Protein AF-A0A351ZYT2-F1 (afdb_monomer_lite)

Sequence (131 aa):
FSSISQSFSTTQFLNGYETEDLQQGAWGSAILGRIFSMGEGSEAMWYIAGQAEQSRLITPSLYAYGHISAGTGFIGARARNTSVDVHAIAHWRLDPKLVLTSRLRSQTVWNWNGFHQLVLDPESGMRSLDA

Foldseek 3Di:
DKDKFWDWDWAAQPPDRDTDIDIWIKMKDKDWDWDDDPDPDDDIKIKIKMKMKGWDDPDNFKTKIKIKIKMFIGDDPDTAKIKIKIKMKMWGDPDSVDIDIDIDIDIDMDGPVVPPPPPPPVPPDDPDPDD

Structure (mmCIF, N/CA/C/O backbone):
data_AF-A0A351ZYT2-F1
#
_entry.id   AF-A0A351ZYT2-F1
#
loop_
_atom_site.group_PDB
_atom_site.id
_atom_site.type_symbol
_atom_site.label_atom_id
_atom_site.label_alt_id
_atom_site.label_comp_id
_atom_site.label_asym_id
_atom_site.label_entity_id
_atom_site.label_seq_id
_atom_site.pdbx_PDB_ins_code
_atom_site.Cartn_x
_atom_site.Cartn_y
_atom_site.Cartn_z
_atom_site.occupancy
_atom_site.B_iso_or_equiv
_atom_site.auth_seq_id
_atom_site.auth_comp_id
_atom_site.auth_asym_id
_atom_site.auth_atom_id
_atom_site.pdbx_PDB_model_num
ATOM 1 N N . PHE A 1 1 ? 12.683 9.905 -1.496 1.00 63.56 1 PHE A N 1
ATOM 2 C CA . PHE A 1 1 ? 12.058 10.882 -0.575 1.00 63.56 1 PHE A CA 1
ATOM 3 C C . PHE A 1 1 ? 11.149 10.124 0.367 1.00 63.56 1 PHE A C 1
ATOM 5 O O . PHE A 1 1 ? 10.435 9.270 -0.136 1.00 63.56 1 PHE A O 1
ATOM 12 N N . SER A 1 2 ? 11.169 10.391 1.672 1.00 51.44 2 SER A N 1
ATOM 13 C CA . SER A 1 2 ? 10.291 9.719 2.639 1.00 51.44 2 SER A CA 1
ATOM 14 C C . SER A 1 2 ? 9.672 10.712 3.622 1.00 51.44 2 SER A C 1
ATOM 16 O O . SER A 1 2 ? 10.284 11.724 3.955 1.00 51.44 2 SER A O 1
ATOM 18 N N . SER A 1 3 ? 8.447 10.431 4.060 1.00 60.03 3 SER A N 1
ATOM 19 C CA . SER A 1 3 ? 7.705 11.201 5.061 1.00 60.03 3 SER A CA 1
ATOM 20 C C . SER A 1 3 ? 7.155 10.243 6.109 1.00 60.03 3 SER A C 1
ATOM 22 O O . SER A 1 3 ? 6.724 9.146 5.760 1.00 60.03 3 SER A O 1
ATOM 24 N N . ILE A 1 4 ? 7.205 10.633 7.382 1.00 67.81 4 ILE A N 1
ATOM 25 C CA . ILE A 1 4 ? 6.722 9.832 8.507 1.00 67.81 4 ILE A CA 1
ATOM 26 C C . ILE A 1 4 ? 5.914 10.710 9.463 1.00 67.81 4 ILE A C 1
ATOM 28 O O . ILE A 1 4 ? 6.284 11.848 9.747 1.00 67.81 4 ILE A O 1
ATOM 32 N N . SER A 1 5 ? 4.809 10.169 9.958 1.00 70.06 5 SER A N 1
ATOM 33 C CA . SER A 1 5 ? 3.945 10.749 10.978 1.00 70.06 5 SER A CA 1
ATOM 34 C C . SER A 1 5 ? 3.561 9.638 11.949 1.00 70.06 5 SER A C 1
ATOM 36 O O . SER A 1 5 ? 3.160 8.560 11.520 1.00 70.06 5 SER A O 1
ATOM 38 N N . GLN A 1 6 ? 3.714 9.870 13.249 1.00 65.56 6 GLN A N 1
ATOM 39 C CA . GLN A 1 6 ? 3.395 8.890 14.287 1.00 65.56 6 GLN A CA 1
ATOM 40 C C . GLN A 1 6 ? 2.661 9.566 15.444 1.00 65.56 6 GLN A C 1
ATOM 42 O O . GLN A 1 6 ? 2.967 10.698 15.816 1.00 65.56 6 GLN A O 1
ATOM 47 N N . SER A 1 7 ? 1.696 8.851 16.012 1.00 70.62 7 SER A N 1
ATOM 48 C CA . SER A 1 7 ? 0.941 9.217 17.206 1.00 70.62 7 SER A CA 1
ATOM 49 C C . SER A 1 7 ? 0.571 7.953 17.982 1.00 70.62 7 SER A C 1
ATOM 51 O O . SER A 1 7 ? 0.349 6.896 17.391 1.00 70.62 7 SER A O 1
ATOM 53 N N . PHE A 1 8 ? 0.478 8.055 19.301 1.00 64.69 8 PHE A N 1
ATOM 54 C CA . PHE A 1 8 ? 0.148 6.925 20.166 1.00 64.69 8 PHE A CA 1
ATOM 55 C C . PHE A 1 8 ? -1.194 7.187 20.840 1.00 64.69 8 PHE A C 1
ATOM 57 O O . PHE A 1 8 ? -1.463 8.307 21.274 1.00 64.69 8 PHE A O 1
ATOM 64 N N . SER A 1 9 ? -2.040 6.162 20.908 1.00 61.06 9 SER A N 1
ATOM 65 C CA . SER A 1 9 ? -3.280 6.206 21.680 1.00 61.06 9 SER A CA 1
ATOM 66 C C . SER A 1 9 ? -3.390 4.942 22.507 1.00 61.06 9 SER A C 1
ATOM 68 O O . SER A 1 9 ? -3.28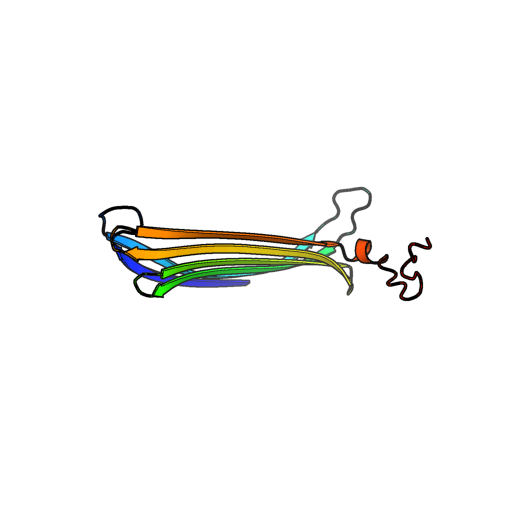1 3.844 21.966 1.00 61.06 9 SER A O 1
ATOM 70 N N . THR A 1 10 ? -3.684 5.097 23.790 1.00 61.88 10 THR A N 1
ATOM 71 C CA . THR A 1 10 ? -4.012 3.980 24.671 1.00 61.88 10 THR A CA 1
ATOM 72 C C . THR A 1 10 ? -5.348 3.368 24.249 1.00 61.88 10 THR A C 1
ATOM 74 O O . THR A 1 10 ? -6.314 4.078 23.957 1.00 61.88 10 THR A O 1
ATOM 77 N N . THR A 1 11 ? -5.416 2.041 24.190 1.00 56.62 11 THR A N 1
ATOM 78 C CA . THR A 1 11 ? -6.662 1.286 24.029 1.00 56.62 11 THR A CA 1
ATOM 79 C C . THR A 1 11 ? -6.676 0.093 24.980 1.00 56.62 11 THR A C 1
ATOM 81 O O . THR A 1 11 ? -5.639 -0.357 25.450 1.00 56.62 11 THR A O 1
ATOM 84 N N . GLN A 1 12 ? -7.858 -0.433 25.281 1.00 56.25 12 GLN A N 1
ATOM 85 C CA . GLN A 1 12 ? -8.025 -1.658 26.068 1.00 56.25 12 GLN A CA 1
ATOM 86 C C . GLN A 1 12 ? -8.781 -2.695 25.242 1.00 56.25 12 GLN A C 1
ATOM 88 O O . GLN A 1 12 ? -9.688 -2.336 24.479 1.00 56.25 12 GLN A O 1
ATOM 93 N N . PHE A 1 13 ? -8.461 -3.974 25.451 1.00 56.84 13 PHE A N 1
ATOM 94 C CA . PHE A 1 13 ? -9.133 -5.116 24.816 1.00 56.84 13 PHE A CA 1
ATOM 95 C C . PHE A 1 13 ? -8.870 -5.295 23.314 1.00 56.84 13 PHE A C 1
ATOM 97 O O . PHE A 1 13 ? -9.778 -5.700 22.587 1.00 56.84 13 PHE A O 1
ATOM 104 N N . LEU A 1 14 ? -7.651 -5.001 22.837 1.00 54.78 14 LEU A N 1
ATOM 105 C CA . LEU A 1 14 ? -7.254 -5.297 21.453 1.00 54.78 14 LEU A CA 1
ATOM 106 C C . LEU A 1 14 ? -6.671 -6.716 21.303 1.00 54.78 14 LEU A C 1
ATOM 108 O O . LEU A 1 14 ? -7.089 -7.434 20.399 1.00 54.78 14 LEU A O 1
ATOM 112 N N . ASN A 1 15 ? -5.766 -7.130 22.202 1.00 49.94 15 ASN A N 1
ATOM 113 C CA . ASN A 1 15 ? -5.156 -8.471 22.211 1.00 49.94 15 ASN A CA 1
ATOM 114 C C . ASN A 1 15 ? -5.241 -9.201 23.577 1.00 49.94 15 ASN A C 1
ATOM 116 O O . ASN A 1 15 ? -4.829 -10.354 23.693 1.00 49.94 15 ASN A O 1
ATOM 120 N N . GLY A 1 16 ? -5.801 -8.559 24.613 1.00 46.12 16 GLY A N 1
ATOM 121 C CA . GLY A 1 16 ? -5.941 -9.100 25.974 1.00 46.12 16 GLY A CA 1
ATOM 122 C C . GLY A 1 16 ? -6.723 -8.166 26.908 1.00 46.12 16 GLY A C 1
ATOM 123 O O . GLY A 1 16 ? -7.266 -7.167 26.457 1.00 46.12 16 GLY A O 1
ATOM 124 N N . TYR A 1 17 ? -6.786 -8.454 28.213 1.00 53.78 17 TYR A N 1
ATOM 125 C CA . TYR A 1 17 ? -7.449 -7.577 29.206 1.00 53.78 17 TYR A CA 1
ATOM 126 C C . TYR A 1 17 ? -6.585 -6.366 29.632 1.00 53.78 17 TYR A C 1
ATOM 128 O O . TYR A 1 17 ? -6.964 -5.613 30.525 1.00 53.78 17 TYR A O 1
ATOM 136 N N . GLU A 1 18 ? -5.423 -6.190 29.002 1.00 49.12 18 GLU A N 1
ATOM 137 C CA . GLU A 1 18 ? -4.425 -5.165 29.309 1.00 49.12 18 GLU A CA 1
ATOM 138 C C . GLU A 1 18 ? -4.724 -3.835 28.586 1.00 49.12 18 GLU A C 1
ATOM 140 O O . GLU A 1 18 ? -5.456 -3.781 27.589 1.00 49.12 18 GLU A O 1
ATOM 145 N N . THR A 1 19 ? -4.139 -2.747 29.098 1.00 54.69 19 THR A N 1
ATOM 146 C CA . THR A 1 19 ? -4.101 -1.454 28.395 1.00 54.69 19 THR A CA 1
ATOM 147 C C . THR A 1 19 ? -2.899 -1.465 27.458 1.00 54.69 19 THR A C 1
ATOM 149 O O . THR A 1 19 ? -1.764 -1.533 27.917 1.00 54.69 19 THR A O 1
ATOM 152 N N . GLU A 1 20 ? -3.145 -1.422 26.153 1.00 56.00 20 GLU A N 1
ATOM 153 C CA . GLU A 1 20 ? -2.125 -1.490 25.108 1.00 56.00 20 GLU A CA 1
ATOM 154 C C . GLU A 1 20 ? -2.043 -0.150 24.368 1.00 56.00 20 GLU A C 1
ATOM 156 O O . GLU A 1 20 ? -3.060 0.462 24.030 1.00 56.00 20 GLU A O 1
ATOM 161 N N . ASP A 1 21 ? -0.824 0.307 24.084 1.00 58.91 21 ASP A N 1
ATOM 162 C CA . ASP A 1 21 ? -0.607 1.473 23.233 1.00 58.91 21 ASP A CA 1
ATOM 163 C C . ASP A 1 21 ? -0.750 1.076 21.764 1.00 58.91 21 ASP A C 1
ATOM 165 O O . ASP A 1 21 ? 0.060 0.334 21.202 1.00 58.91 21 ASP A O 1
ATOM 169 N N . LEU A 1 22 ? -1.784 1.606 21.115 1.00 66.38 22 LEU A N 1
ATOM 170 C CA . LEU A 1 22 ? -1.980 1.463 19.683 1.00 66.38 22 LEU A CA 1
ATOM 171 C C . LEU A 1 22 ? -1.118 2.486 18.946 1.00 66.38 22 LEU A C 1
ATOM 173 O O . LEU A 1 22 ? -1.358 3.698 19.008 1.00 66.38 22 LEU A O 1
ATOM 177 N N . GLN A 1 23 ? -0.139 1.977 18.200 1.00 66.06 23 GLN A N 1
ATOM 178 C CA . GLN A 1 23 ? 0.615 2.771 17.239 1.00 66.06 23 GLN A CA 1
ATOM 179 C C . GLN A 1 23 ? -0.294 3.174 16.072 1.00 66.06 23 GLN A C 1
ATOM 181 O O . GLN A 1 23 ? -0.845 2.329 15.361 1.00 66.06 23 GLN A O 1
ATOM 186 N N . GLN A 1 24 ? -0.451 4.483 15.893 1.00 80.00 24 GLN A N 1
ATOM 187 C CA . GLN A 1 24 ? -1.136 5.098 14.762 1.00 80.00 24 GLN A CA 1
ATOM 188 C C . GLN A 1 24 ? -0.144 5.984 14.023 1.00 80.00 24 GLN A C 1
ATOM 190 O O . GLN A 1 24 ? 0.665 6.683 14.630 1.00 80.00 24 GLN A O 1
ATOM 195 N N . GLY A 1 25 ? -0.197 5.997 12.706 1.00 83.56 25 GLY A N 1
ATOM 196 C CA . GLY A 1 25 ? 0.749 6.783 11.944 1.00 83.56 25 GLY A CA 1
ATOM 197 C C . GLY A 1 25 ? 0.533 6.668 10.458 1.00 83.56 25 GLY A C 1
ATOM 198 O O . GLY A 1 25 ? -0.331 5.939 9.982 1.00 83.56 25 GLY A O 1
ATOM 199 N N . ALA A 1 26 ? 1.332 7.416 9.726 1.00 85.38 26 ALA A N 1
ATOM 200 C CA . ALA A 1 26 ? 1.437 7.288 8.296 1.00 85.38 26 ALA A CA 1
ATOM 201 C C . ALA A 1 26 ? 2.903 7.366 7.904 1.00 85.38 26 ALA A C 1
ATOM 203 O O . ALA A 1 26 ? 3.684 8.121 8.484 1.00 85.38 26 ALA A O 1
ATOM 204 N N . TRP A 1 27 ? 3.277 6.607 6.894 1.00 89.06 27 TRP A N 1
ATOM 205 C CA . TRP A 1 27 ? 4.582 6.724 6.280 1.00 89.06 27 TRP A CA 1
ATOM 206 C C . TRP A 1 27 ? 4.433 6.609 4.778 1.00 89.06 27 TRP A C 1
ATOM 208 O O . TRP A 1 27 ? 3.585 5.878 4.285 1.00 89.06 27 TRP A O 1
ATOM 218 N N . GLY A 1 28 ? 5.258 7.329 4.037 1.00 88.25 28 GLY A N 1
ATOM 219 C CA . GLY A 1 28 ? 5.306 7.191 2.596 1.00 88.25 28 GLY A CA 1
ATOM 220 C C . GLY A 1 28 ? 6.705 7.398 2.066 1.00 88.25 28 GLY A C 1
ATOM 221 O O . GLY A 1 28 ? 7.514 8.116 2.656 1.00 88.25 28 GLY A O 1
ATOM 222 N N . SER A 1 29 ? 6.996 6.771 0.936 1.00 89.00 29 SER A N 1
ATOM 223 C CA . SER A 1 29 ? 8.263 6.920 0.243 1.00 89.00 29 SER A CA 1
ATOM 224 C C . SER A 1 29 ? 8.069 6.895 -1.263 1.00 89.00 29 SER A C 1
ATOM 226 O O . SER A 1 29 ? 7.250 6.140 -1.777 1.00 89.00 29 SER A O 1
ATOM 228 N N . ALA A 1 30 ? 8.852 7.710 -1.962 1.00 88.50 30 ALA A N 1
ATOM 229 C CA . ALA A 1 30 ? 9.004 7.679 -3.407 1.00 88.50 30 ALA A CA 1
ATOM 230 C C . ALA A 1 30 ? 10.455 7.333 -3.756 1.00 88.50 30 ALA A C 1
ATOM 232 O O . ALA A 1 30 ? 11.404 7.914 -3.208 1.00 88.50 30 ALA A O 1
ATOM 233 N N . ILE A 1 31 ? 10.602 6.392 -4.681 1.00 88.69 31 ILE A N 1
ATOM 234 C CA . ILE A 1 31 ? 11.851 5.780 -5.112 1.00 88.69 31 ILE A CA 1
ATOM 235 C C . ILE A 1 31 ? 11.953 5.970 -6.623 1.00 88.69 31 ILE A C 1
ATOM 237 O O . ILE A 1 31 ? 11.044 5.614 -7.366 1.00 88.69 31 ILE A O 1
ATOM 241 N N . LEU A 1 32 ? 13.073 6.520 -7.074 1.00 89.25 32 LEU A N 1
ATOM 242 C CA . LEU A 1 32 ? 13.460 6.534 -8.478 1.00 89.25 32 LEU A CA 1
ATOM 243 C C . LEU A 1 32 ? 14.760 5.752 -8.581 1.00 89.25 32 LEU A C 1
ATOM 245 O O . LEU A 1 32 ? 15.696 6.010 -7.824 1.00 89.25 32 LEU A O 1
ATOM 249 N N . GLY A 1 33 ? 14.822 4.806 -9.506 1.00 87.38 33 GLY A N 1
ATOM 250 C CA . GLY A 1 33 ? 16.014 4.000 -9.684 1.00 87.38 33 GLY A CA 1
ATOM 251 C C . GLY A 1 33 ? 16.163 3.479 -11.099 1.00 87.38 33 GLY A C 1
ATOM 252 O O . GLY A 1 33 ? 15.320 3.692 -11.970 1.00 87.38 33 GLY A O 1
ATOM 253 N N . ARG A 1 34 ? 17.276 2.789 -11.320 1.00 86.06 34 ARG A N 1
ATOM 254 C CA . ARG A 1 34 ? 17.600 2.142 -12.586 1.00 86.06 34 ARG A CA 1
ATOM 255 C C . ARG A 1 34 ? 17.942 0.686 -12.320 1.00 86.06 34 ARG A C 1
ATOM 257 O O . ARG A 1 34 ? 18.754 0.391 -11.450 1.00 86.06 34 ARG A O 1
ATOM 264 N N . ILE A 1 35 ? 17.316 -0.204 -13.073 1.00 82.44 35 ILE A N 1
ATOM 265 C CA . ILE A 1 35 ? 17.624 -1.628 -13.098 1.00 82.44 35 ILE A CA 1
ATOM 266 C C . ILE A 1 35 ? 18.688 -1.828 -14.171 1.00 82.44 35 ILE A C 1
ATOM 268 O O . ILE A 1 35 ? 18.503 -1.441 -15.330 1.00 82.44 35 ILE A O 1
ATOM 272 N N . PHE A 1 36 ? 19.819 -2.397 -13.770 1.00 81.94 36 PHE A N 1
ATOM 273 C CA . PHE A 1 36 ?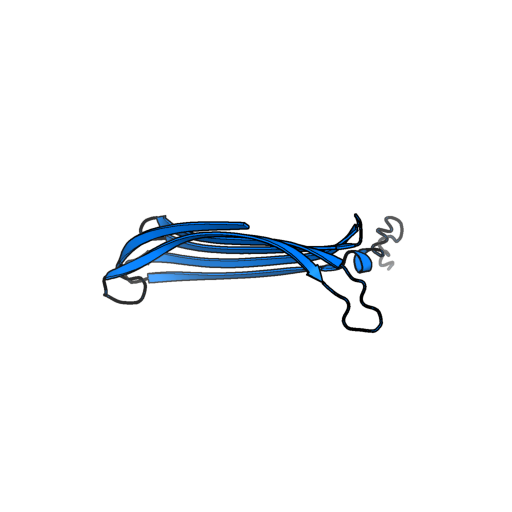 20.875 -2.790 -14.692 1.00 81.94 36 PHE A CA 1
ATOM 274 C C . PHE A 1 36 ? 20.596 -4.196 -15.214 1.00 81.94 36 PHE A C 1
ATOM 276 O O . PHE A 1 36 ? 20.142 -5.067 -14.472 1.00 81.94 36 PHE A O 1
ATOM 283 N N . SER A 1 37 ? 20.872 -4.406 -16.497 1.00 75.88 37 SER A N 1
ATOM 284 C CA . SER A 1 37 ? 20.836 -5.738 -17.089 1.00 75.88 37 SER A CA 1
ATOM 285 C C . SER A 1 37 ? 21.959 -6.591 -16.505 1.00 75.88 37 SER A C 1
ATOM 287 O O . SER A 1 37 ? 23.108 -6.153 -16.482 1.00 75.88 37 SER A O 1
ATOM 289 N N . MET A 1 38 ? 21.627 -7.790 -16.026 1.00 67.88 38 MET A N 1
ATOM 290 C CA . MET A 1 38 ? 22.595 -8.754 -15.486 1.00 67.88 38 MET A CA 1
ATOM 291 C C . MET A 1 38 ? 22.936 -9.890 -16.471 1.00 67.88 38 MET A C 1
ATOM 293 O O . MET A 1 38 ? 23.540 -10.877 -16.064 1.00 67.88 38 MET A O 1
ATOM 297 N N . GLY A 1 39 ? 22.584 -9.778 -17.757 1.00 65.50 39 GLY A N 1
ATOM 298 C CA . GLY A 1 39 ? 22.874 -10.815 -18.756 1.00 65.50 39 GLY A CA 1
ATOM 299 C C . GLY A 1 39 ? 21.902 -10.830 -19.939 1.00 65.50 39 GLY A C 1
ATOM 300 O O . GLY A 1 39 ? 21.046 -9.951 -20.050 1.00 65.50 39 GLY A O 1
ATOM 301 N N . GLU A 1 40 ? 22.067 -11.823 -20.824 1.00 52.81 40 GLU A N 1
ATOM 302 C CA . GLU A 1 40 ? 21.401 -11.945 -22.133 1.00 52.81 40 GLU A CA 1
ATOM 303 C C . GLU A 1 40 ? 19.908 -11.569 -22.109 1.00 52.81 40 GLU A C 1
ATOM 305 O O . GLU A 1 40 ? 19.074 -12.238 -21.504 1.00 52.81 40 GLU A O 1
ATOM 310 N N . GLY A 1 41 ? 19.570 -10.484 -22.813 1.00 58.91 41 GLY A N 1
ATOM 311 C CA . GLY A 1 41 ? 18.196 -10.159 -23.206 1.00 58.91 41 GLY A CA 1
ATOM 312 C C . GLY A 1 41 ? 17.413 -9.207 -22.298 1.00 58.91 41 GLY A C 1
ATOM 313 O O . GLY A 1 41 ? 16.340 -8.765 -22.702 1.00 58.91 41 GLY A O 1
ATOM 314 N N . SER A 1 42 ? 17.917 -8.835 -21.117 1.00 61.66 42 SER A N 1
ATOM 315 C CA . SER A 1 42 ? 17.259 -7.807 -20.293 1.00 61.66 42 SER A CA 1
ATOM 316 C C . SER A 1 42 ? 17.763 -6.412 -20.673 1.00 61.66 42 SER A C 1
ATOM 318 O O . SER A 1 42 ? 18.968 -6.176 -20.714 1.00 61.66 42 SER A O 1
ATOM 320 N N . GLU A 1 43 ? 16.871 -5.471 -20.976 1.00 73.50 43 GLU A N 1
ATOM 321 C CA . GLU A 1 43 ? 17.251 -4.078 -21.230 1.00 73.50 43 GLU A CA 1
ATOM 322 C C . GLU A 1 43 ? 17.357 -3.304 -19.910 1.00 73.50 43 GLU A C 1
ATOM 324 O O . GLU A 1 43 ? 16.543 -3.469 -19.000 1.00 73.50 43 GLU A O 1
ATOM 329 N N . ALA A 1 44 ? 18.343 -2.408 -19.808 1.00 80.56 44 ALA A N 1
ATOM 330 C CA . ALA A 1 44 ? 18.414 -1.494 -18.675 1.00 80.56 44 ALA A CA 1
ATOM 331 C C . ALA A 1 44 ? 17.174 -0.584 -18.664 1.00 80.56 44 ALA A C 1
ATOM 333 O O . ALA A 1 44 ? 16.880 0.089 -19.653 1.00 80.56 44 ALA A O 1
ATOM 334 N N . MET A 1 45 ? 16.480 -0.523 -17.530 1.00 85.19 45 MET A N 1
ATOM 335 C CA . MET A 1 45 ? 15.202 0.177 -17.404 1.00 85.19 45 MET A CA 1
ATOM 336 C C . MET A 1 45 ? 15.199 1.105 -16.197 1.00 85.19 45 MET A C 1
ATOM 338 O O . MET A 1 45 ? 15.770 0.798 -15.152 1.00 85.19 45 MET A O 1
ATOM 342 N N . TRP A 1 46 ? 14.565 2.260 -16.344 1.00 88.50 46 TRP A N 1
ATOM 343 C CA . TRP A 1 46 ? 14.294 3.149 -15.222 1.00 88.50 46 TRP A CA 1
ATOM 344 C C . TRP A 1 46 ? 13.024 2.690 -14.524 1.00 88.50 46 TRP A C 1
ATOM 346 O O . TRP A 1 46 ? 12.159 2.077 -15.145 1.00 88.50 46 TRP A O 1
ATOM 356 N N . TYR A 1 47 ? 12.898 2.970 -13.236 1.00 89.19 47 TYR A N 1
ATOM 357 C CA . TYR A 1 47 ? 11.653 2.747 -12.524 1.00 89.19 47 TYR A CA 1
ATOM 358 C C . TYR A 1 47 ? 11.370 3.883 -11.559 1.00 89.19 47 TYR A C 1
ATOM 360 O O . TYR A 1 47 ? 12.278 4.454 -10.953 1.00 89.19 47 T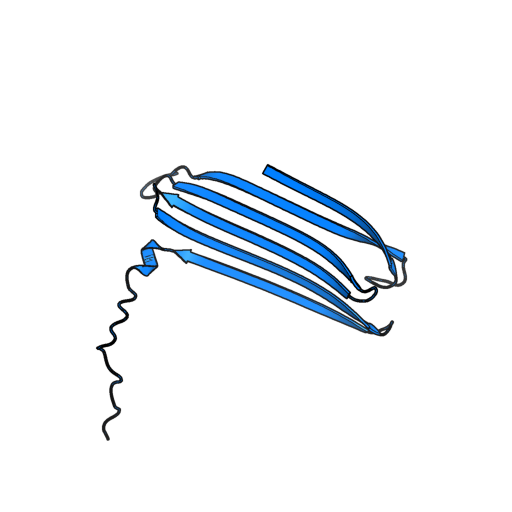YR A O 1
ATOM 368 N N . ILE A 1 48 ? 10.085 4.175 -11.410 1.00 91.31 48 ILE A N 1
ATOM 369 C CA . ILE A 1 48 ? 9.557 5.005 -10.339 1.00 91.31 48 ILE A CA 1
ATOM 370 C C . ILE A 1 48 ? 8.619 4.142 -9.508 1.00 91.31 48 ILE A C 1
ATOM 372 O O . ILE A 1 48 ? 7.773 3.430 -10.047 1.00 91.31 48 ILE A O 1
ATOM 376 N N . ALA A 1 49 ? 8.797 4.170 -8.198 1.00 89.62 49 ALA A N 1
ATOM 377 C CA . ALA A 1 49 ? 7.967 3.451 -7.257 1.00 89.62 49 ALA A CA 1
ATOM 378 C C . ALA A 1 49 ? 7.577 4.355 -6.096 1.00 89.62 49 ALA A C 1
ATOM 380 O O . ALA A 1 49 ? 8.291 5.290 -5.735 1.00 89.62 49 ALA A O 1
ATOM 381 N N . GLY A 1 50 ? 6.424 4.070 -5.521 1.00 90.94 50 GLY A N 1
ATOM 382 C CA . GLY A 1 50 ? 5.892 4.738 -4.357 1.00 90.94 50 GLY A CA 1
ATOM 383 C C . GLY A 1 50 ? 5.302 3.712 -3.411 1.00 90.94 50 GLY A C 1
ATOM 384 O O . GLY A 1 50 ? 4.764 2.695 -3.840 1.00 90.94 50 GLY A O 1
ATOM 385 N N . GLN A 1 51 ? 5.399 3.984 -2.124 1.00 92.75 51 GLN A N 1
ATOM 386 C CA . GLN A 1 51 ? 4.709 3.229 -1.092 1.00 92.75 51 GLN A CA 1
ATOM 387 C C . GLN A 1 51 ? 4.151 4.190 -0.061 1.00 92.75 51 GLN A C 1
ATOM 389 O O . GLN A 1 51 ? 4.750 5.232 0.207 1.00 92.75 51 GLN A O 1
ATOM 394 N N . ALA A 1 52 ? 2.994 3.849 0.477 1.00 91.19 52 ALA A N 1
ATOM 395 C CA . ALA A 1 52 ? 2.321 4.592 1.515 1.00 91.19 52 ALA A CA 1
ATOM 396 C C . ALA A 1 52 ? 1.639 3.613 2.465 1.00 91.19 52 ALA A C 1
ATOM 398 O O . ALA A 1 52 ? 0.977 2.669 2.044 1.00 91.19 52 ALA A O 1
ATOM 399 N N . GLU A 1 53 ? 1.792 3.873 3.749 1.00 92.44 53 GLU A N 1
ATOM 400 C CA . GLU A 1 53 ? 1.161 3.167 4.842 1.00 92.44 53 GLU A CA 1
ATOM 401 C C . GLU A 1 53 ? 0.415 4.172 5.706 1.00 92.44 53 GLU A C 1
ATOM 403 O O . GLU A 1 53 ? 0.893 5.285 5.934 1.00 92.44 53 GLU A O 1
ATOM 408 N N . GLN A 1 54 ? -0.743 3.768 6.212 1.00 91.25 54 GLN A N 1
ATOM 409 C CA . GLN A 1 54 ? -1.471 4.508 7.219 1.00 91.25 54 GLN A CA 1
ATOM 410 C C . GLN A 1 54 ? -2.202 3.560 8.164 1.00 91.25 54 GLN A C 1
ATOM 412 O O . GLN A 1 54 ? -2.939 2.670 7.742 1.00 91.25 54 GLN A O 1
ATOM 417 N N . SER A 1 55 ? -2.046 3.805 9.457 1.00 90.12 55 SER A N 1
ATOM 418 C CA . SER A 1 55 ? -2.766 3.151 10.537 1.00 90.12 55 SER A CA 1
ATOM 419 C C . SER A 1 55 ? -3.463 4.188 11.397 1.00 90.12 55 SER A C 1
ATOM 421 O O . SER A 1 55 ? -2.883 5.207 11.782 1.00 90.12 55 SER A O 1
ATOM 423 N N . ARG A 1 56 ? -4.739 3.954 11.697 1.00 86.88 56 ARG A N 1
ATOM 424 C CA . ARG A 1 56 ? -5.504 4.859 12.547 1.00 86.88 56 ARG A CA 1
ATOM 425 C C . ARG A 1 56 ? -6.651 4.146 13.239 1.00 86.88 56 ARG A C 1
ATOM 427 O O . ARG A 1 56 ? -7.302 3.268 12.676 1.00 86.88 56 ARG A O 1
ATOM 434 N N . LEU A 1 57 ? -6.947 4.607 14.445 1.00 85.88 57 LEU A N 1
ATOM 435 C CA . LEU A 1 57 ? -8.225 4.361 15.086 1.00 85.88 57 LEU A CA 1
ATOM 436 C C . LEU A 1 57 ? -9.250 5.333 14.474 1.00 85.88 57 LEU A C 1
ATOM 438 O O . LEU A 1 57 ? -9.193 6.538 14.717 1.00 85.88 57 LEU A O 1
ATOM 442 N N . ILE A 1 58 ? -10.139 4.836 13.614 1.00 85.19 58 ILE A N 1
ATOM 443 C CA . ILE A 1 58 ? -11.155 5.669 12.944 1.00 85.19 58 ILE A CA 1
ATOM 444 C C . ILE A 1 58 ? -12.242 6.060 13.950 1.00 85.19 58 ILE A C 1
ATOM 446 O O . ILE A 1 58 ? -12.700 7.200 13.976 1.00 85.19 58 ILE A O 1
ATOM 450 N N . THR A 1 59 ? -12.623 5.113 14.803 1.00 84.88 59 THR A N 1
ATOM 451 C CA . THR A 1 59 ? -13.521 5.310 15.945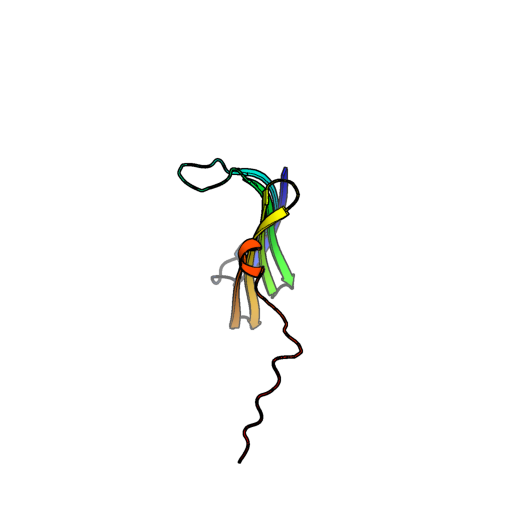 1.00 84.88 59 THR A CA 1
ATOM 452 C C . THR A 1 59 ? -12.969 4.540 17.147 1.00 84.88 59 THR A C 1
ATOM 454 O O . THR A 1 59 ? -12.147 3.647 16.951 1.00 84.88 59 THR A O 1
ATOM 457 N N . PRO A 1 60 ? -13.435 4.789 18.386 1.00 83.94 60 PRO A N 1
ATOM 458 C CA . PRO A 1 60 ? -12.992 4.053 19.580 1.00 83.94 60 PRO A CA 1
ATOM 459 C C . PRO A 1 60 ? -13.125 2.520 19.509 1.00 83.94 60 PRO A C 1
ATOM 461 O O . PRO A 1 60 ? -12.582 1.809 20.352 1.00 83.94 60 PRO A O 1
ATOM 464 N N . SER A 1 61 ? -13.878 2.001 18.538 1.00 87.31 61 SER A N 1
ATOM 465 C CA . SER A 1 61 ? -14.102 0.574 18.316 1.00 87.31 61 SER A CA 1
ATOM 466 C C . SER A 1 61 ? -13.571 0.055 16.979 1.00 87.31 61 SER A C 1
ATOM 468 O O . SER A 1 61 ? -13.595 -1.156 16.779 1.00 87.31 61 SER A O 1
ATOM 470 N N . LEU A 1 62 ? -13.099 0.916 16.072 1.00 87.88 62 LEU A N 1
ATOM 471 C CA . LEU A 1 62 ? -12.634 0.531 14.739 1.00 87.88 62 LEU A CA 1
ATOM 472 C C . LEU A 1 62 ? -11.194 0.986 14.514 1.00 87.88 62 LEU A C 1
ATOM 474 O O . LEU A 1 62 ? -10.918 2.175 14.334 1.00 87.88 62 LEU A O 1
ATOM 478 N N . TYR A 1 63 ? -10.292 0.016 14.448 1.00 89.38 63 TYR A N 1
ATOM 479 C CA . TYR A 1 63 ? -8.924 0.210 13.996 1.00 89.38 63 TYR A CA 1
ATOM 480 C C . TYR A 1 63 ? -8.793 -0.218 12.539 1.00 89.38 63 TYR A C 1
ATOM 482 O O . TYR A 1 63 ? -9.231 -1.309 12.171 1.00 89.38 63 TYR A O 1
ATOM 490 N N . ALA A 1 64 ? -8.162 0.617 11.720 1.00 91.44 64 ALA A N 1
ATOM 491 C CA . ALA A 1 64 ? -7.871 0.307 10.332 1.00 91.44 64 ALA A CA 1
ATOM 492 C C . ALA A 1 64 ? -6.401 0.581 10.015 1.00 91.44 64 ALA A C 1
ATOM 494 O O . ALA A 1 64 ? -5.810 1.567 10.459 1.00 91.44 64 ALA A O 1
ATOM 495 N N . TYR A 1 65 ? -5.843 -0.298 9.201 1.00 92.81 65 TYR A N 1
ATOM 496 C CA . TYR A 1 65 ? -4.508 -0.227 8.646 1.00 92.81 65 TYR A CA 1
ATOM 497 C C . TYR A 1 65 ? -4.606 -0.435 7.138 1.00 92.81 65 TYR A C 1
ATOM 499 O O . TYR A 1 65 ? -5.306 -1.336 6.673 1.00 92.81 65 TYR A O 1
ATOM 507 N N . GLY A 1 66 ? -3.885 0.377 6.379 1.00 93.06 66 GLY A N 1
ATOM 508 C CA . GLY A 1 66 ? -3.761 0.258 4.938 1.00 93.06 66 GLY A CA 1
ATOM 509 C C . GLY A 1 66 ? -2.327 0.506 4.503 1.00 93.06 66 GLY A C 1
ATOM 510 O O . GLY A 1 66 ? -1.666 1.414 4.994 1.00 93.06 66 GLY A O 1
ATOM 511 N N . HIS A 1 67 ? -1.869 -0.287 3.551 1.00 93.88 67 HIS A N 1
ATOM 512 C CA . HIS A 1 67 ? -0.594 -0.154 2.878 1.00 93.88 67 HIS A CA 1
ATOM 513 C C . HIS A 1 67 ? -0.816 -0.325 1.379 1.00 93.88 67 HIS A C 1
ATOM 515 O O . HIS A 1 67 ? -1.411 -1.308 0.933 1.00 93.88 67 HIS A O 1
ATOM 521 N N . ILE A 1 68 ? -0.326 0.627 0.599 1.00 93.50 68 ILE A N 1
ATOM 522 C CA . ILE A 1 68 ? -0.314 0.575 -0.855 1.00 93.50 68 ILE A CA 1
ATOM 523 C C . ILE A 1 68 ? 1.106 0.812 -1.343 1.00 93.50 68 ILE A C 1
ATOM 525 O O . ILE A 1 68 ? 1.764 1.766 -0.938 1.00 93.50 68 ILE A O 1
ATOM 529 N N . SER A 1 69 ? 1.573 -0.032 -2.249 1.00 93.50 69 SER A N 1
ATOM 530 C CA . SER A 1 69 ? 2.833 0.161 -2.954 1.00 93.50 69 SER A CA 1
ATOM 531 C C . SER A 1 69 ? 2.619 -0.040 -4.440 1.00 93.50 69 SER A C 1
ATOM 533 O O . SER A 1 69 ? 2.001 -1.010 -4.860 1.00 93.50 69 SER A O 1
ATOM 535 N N . ALA A 1 70 ? 3.122 0.880 -5.247 1.00 92.06 70 ALA A N 1
ATOM 536 C CA . ALA A 1 70 ? 3.002 0.830 -6.690 1.00 92.06 70 ALA A CA 1
ATOM 537 C C . ALA A 1 70 ? 4.337 1.178 -7.336 1.00 92.06 70 ALA A C 1
ATOM 539 O O . ALA A 1 70 ? 5.072 2.034 -6.848 1.00 92.06 70 ALA A O 1
ATOM 540 N N . GLY A 1 71 ? 4.648 0.538 -8.452 1.00 90.44 71 GLY A N 1
ATOM 541 C CA . GLY A 1 71 ? 5.868 0.792 -9.197 1.00 90.44 71 GLY A CA 1
ATOM 542 C C . GLY A 1 71 ? 5.637 0.654 -10.683 1.00 90.44 71 GLY A C 1
ATOM 543 O O . GLY A 1 71 ? 4.889 -0.211 -11.126 1.00 90.44 71 GLY A O 1
ATOM 544 N N . THR A 1 72 ? 6.284 1.504 -11.470 1.00 90.44 72 THR A N 1
ATOM 545 C CA . THR A 1 72 ? 6.313 1.366 -12.920 1.00 90.44 72 THR A CA 1
ATOM 546 C C . THR A 1 72 ? 7.739 1.452 -13.429 1.00 90.44 72 THR A C 1
ATOM 548 O O . THR A 1 72 ? 8.493 2.372 -13.104 1.00 90.44 72 THR A O 1
ATOM 551 N N . GLY A 1 73 ? 8.110 0.448 -14.210 1.00 89.81 73 GLY A N 1
ATOM 552 C CA . GLY A 1 73 ? 9.361 0.385 -14.935 1.00 89.81 73 GLY A CA 1
ATOM 553 C C . GLY A 1 73 ? 9.158 0.819 -16.380 1.00 89.81 73 GLY A C 1
ATOM 554 O O . GLY A 1 73 ? 8.207 0.385 -17.032 1.00 89.81 73 GLY A O 1
ATOM 555 N N . PHE A 1 74 ? 10.055 1.648 -16.896 1.00 87.62 74 PHE A N 1
ATOM 556 C CA . PHE A 1 74 ? 9.966 2.237 -18.224 1.00 87.62 74 PHE A CA 1
ATOM 557 C C . PHE A 1 74 ? 11.328 2.296 -18.923 1.00 87.62 74 PHE A C 1
ATOM 559 O O . PHE A 1 74 ? 12.390 2.371 -18.300 1.00 87.62 74 PHE A O 1
ATOM 566 N N . ILE A 1 75 ? 11.285 2.264 -20.254 1.00 86.31 75 ILE A N 1
ATOM 567 C CA . ILE A 1 75 ? 12.448 2.436 -21.128 1.00 86.31 75 ILE A CA 1
ATOM 568 C C . ILE A 1 75 ? 12.133 3.603 -22.062 1.00 86.31 75 ILE A C 1
ATOM 570 O O . ILE A 1 75 ? 11.133 3.583 -22.783 1.00 86.31 75 ILE A O 1
ATOM 574 N N . GLY A 1 76 ? 12.947 4.660 -22.006 1.00 82.50 76 GLY A N 1
ATOM 575 C CA . GLY A 1 76 ? 12.618 5.933 -22.652 1.00 82.50 76 GLY A CA 1
ATOM 576 C C . GLY A 1 76 ? 11.323 6.524 -22.080 1.00 82.50 76 GLY A C 1
ATOM 577 O O . GLY A 1 76 ? 11.221 6.716 -20.875 1.00 82.50 76 GLY A O 1
ATOM 578 N N . ALA A 1 77 ? 10.331 6.782 -22.936 1.00 78.88 77 ALA A N 1
ATOM 579 C CA . ALA A 1 77 ? 9.009 7.293 -22.548 1.00 78.88 77 ALA A CA 1
ATOM 580 C C . ALA A 1 77 ? 7.906 6.209 -22.512 1.00 78.88 77 ALA A C 1
ATOM 582 O O . ALA A 1 77 ? 6.723 6.539 -22.496 1.00 78.88 77 ALA A O 1
ATOM 583 N N . ARG A 1 78 ? 8.265 4.914 -22.550 1.00 82.69 78 ARG A N 1
ATOM 584 C CA . ARG A 1 78 ? 7.303 3.797 -22.623 1.00 82.69 78 ARG A CA 1
ATOM 585 C C . ARG A 1 78 ? 7.331 2.946 -21.356 1.00 82.69 78 ARG A C 1
ATOM 587 O O . ARG A 1 78 ? 8.383 2.415 -20.994 1.00 82.69 78 ARG A O 1
ATOM 594 N N . ALA A 1 79 ? 6.173 2.779 -20.719 1.00 83.62 79 ALA A N 1
ATOM 595 C CA . ALA A 1 79 ? 5.999 1.844 -19.611 1.00 83.62 79 ALA A CA 1
ATOM 596 C C . ALA A 1 79 ? 6.151 0.396 -20.107 1.00 83.62 79 ALA A C 1
ATOM 598 O O . ALA A 1 79 ? 5.635 0.036 -21.162 1.00 83.62 79 ALA A O 1
ATOM 599 N N . ARG A 1 80 ? 6.882 -0.427 -19.354 1.00 85.69 80 ARG A N 1
ATOM 600 C CA . ARG A 1 80 ? 7.106 -1.853 -19.639 1.00 85.69 80 ARG A CA 1
ATOM 601 C C . ARG A 1 80 ? 6.315 -2.716 -18.672 1.00 85.69 80 ARG A C 1
ATOM 603 O O . ARG A 1 80 ? 5.481 -3.504 -19.100 1.00 85.69 80 ARG A O 1
ATOM 610 N N . ASN A 1 81 ? 6.536 -2.505 -17.377 1.00 86.44 81 ASN A N 1
ATOM 611 C CA . ASN A 1 81 ? 5.867 -3.245 -16.318 1.00 86.44 81 ASN A CA 1
ATOM 612 C C . ASN A 1 81 ? 5.335 -2.283 -15.267 1.00 86.44 81 ASN A C 1
ATOM 614 O O . ASN A 1 81 ? 6.042 -1.359 -1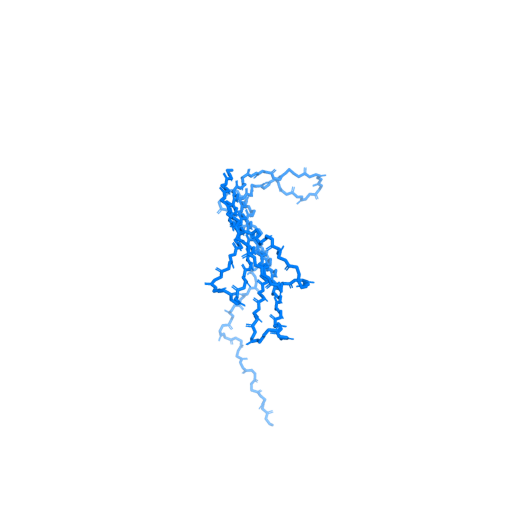4.868 1.00 86.44 81 ASN A O 1
ATOM 618 N N . THR A 1 82 ? 4.121 -2.519 -14.793 1.00 89.94 82 THR A N 1
ATOM 619 C CA . THR A 1 82 ? 3.541 -1.782 -13.670 1.00 89.94 82 THR A CA 1
ATOM 620 C C . THR A 1 82 ? 3.059 -2.783 -12.637 1.00 89.94 82 THR A C 1
ATOM 622 O O . THR A 1 82 ? 2.427 -3.766 -13.000 1.00 89.94 82 THR A O 1
ATOM 625 N N . SER A 1 83 ? 3.353 -2.557 -11.364 1.00 90.88 83 SER A N 1
ATOM 626 C CA . SER A 1 83 ? 2.836 -3.354 -10.257 1.00 90.88 83 SER A CA 1
ATOM 627 C C . SER A 1 83 ? 2.121 -2.457 -9.262 1.00 90.88 83 SER A C 1
ATOM 629 O O . SER A 1 83 ? 2.540 -1.325 -9.020 1.00 90.88 83 SER A O 1
ATOM 631 N N . VAL A 1 84 ? 1.037 -2.967 -8.691 1.00 92.75 84 VAL A N 1
ATOM 632 C CA . VAL A 1 84 ? 0.304 -2.349 -7.589 1.00 92.75 84 VAL A CA 1
ATOM 633 C C . VAL A 1 84 ? -0.011 -3.440 -6.576 1.00 92.75 84 VAL A C 1
ATOM 635 O O . VAL A 1 84 ? -0.648 -4.439 -6.902 1.00 92.75 84 VAL A O 1
ATOM 638 N N . ASP A 1 85 ? 0.422 -3.220 -5.346 1.00 93.25 85 ASP A N 1
ATOM 639 C CA . ASP A 1 85 ? 0.192 -4.067 -4.190 1.00 93.25 85 ASP A CA 1
ATOM 640 C C . ASP A 1 85 ? -0.591 -3.274 -3.147 1.00 93.25 85 ASP A C 1
ATOM 642 O O . ASP A 1 85 ? -0.220 -2.162 -2.774 1.00 93.25 85 ASP A O 1
ATOM 646 N N . VAL A 1 86 ? -1.683 -3.856 -2.667 1.00 93.44 86 VAL A N 1
ATOM 647 C CA . VAL A 1 86 ? -2.559 -3.289 -1.644 1.00 93.44 86 VAL A CA 1
ATOM 648 C C . VAL A 1 86 ? -2.709 -4.302 -0.521 1.00 93.44 86 VAL A C 1
ATOM 650 O O . VAL A 1 86 ? -3.016 -5.474 -0.747 1.00 93.44 86 VAL A O 1
ATOM 653 N N . HIS A 1 87 ? -2.530 -3.845 0.708 1.00 94.12 87 HIS A N 1
ATOM 654 C CA . HIS A 1 87 ? -2.745 -4.616 1.918 1.00 94.12 87 HIS A CA 1
ATOM 655 C C . HIS A 1 87 ? -3.552 -3.778 2.901 1.00 94.12 87 HIS A C 1
ATOM 657 O O . HIS A 1 87 ? -3.216 -2.629 3.155 1.00 94.12 87 HIS A O 1
ATOM 663 N N . ALA A 1 88 ? -4.618 -4.336 3.457 1.00 92.88 88 ALA A N 1
ATOM 664 C CA . ALA A 1 88 ? -5.421 -3.658 4.459 1.00 92.88 88 ALA A CA 1
ATOM 665 C C . ALA A 1 88 ? -5.842 -4.627 5.559 1.00 92.88 88 ALA A C 1
ATOM 667 O O . ALA A 1 88 ? -6.083 -5.810 5.311 1.00 92.88 88 ALA A O 1
ATOM 668 N N . ILE A 1 89 ? -5.927 -4.113 6.779 1.00 92.25 89 ILE A N 1
ATOM 669 C CA . ILE A 1 89 ? -6.389 -4.836 7.959 1.00 92.25 89 ILE A CA 1
ATOM 670 C C . ILE A 1 89 ? -7.383 -3.934 8.681 1.00 92.25 89 ILE A C 1
ATOM 672 O O . ILE A 1 89 ? -7.119 -2.747 8.856 1.00 92.25 89 ILE A O 1
ATOM 676 N N . ALA A 1 90 ? -8.505 -4.483 9.131 1.00 91.06 90 ALA A N 1
ATOM 677 C CA . ALA A 1 90 ? -9.420 -3.758 10.002 1.00 91.06 90 ALA A CA 1
ATOM 678 C C . ALA A 1 90 ? -9.885 -4.633 11.164 1.00 91.06 90 ALA A C 1
ATOM 680 O O . ALA A 1 90 ? -10.252 -5.790 10.966 1.00 91.06 90 ALA A O 1
ATOM 681 N N . HIS A 1 91 ? -9.889 -4.049 12.359 1.00 91.38 91 HIS A N 1
ATOM 682 C CA . HIS A 1 91 ? -10.402 -4.644 13.586 1.00 91.38 91 HIS A CA 1
ATOM 683 C C . HIS A 1 91 ? -11.569 -3.804 14.082 1.00 91.38 91 HIS A C 1
ATOM 685 O O . HIS A 1 91 ? -11.397 -2.626 14.394 1.00 91.38 91 HIS A O 1
ATOM 691 N N . TRP A 1 92 ? -12.747 -4.410 14.167 1.00 91.44 92 TRP A N 1
ATOM 692 C CA . TRP A 1 92 ? -13.958 -3.755 14.629 1.00 91.44 92 TRP A CA 1
ATOM 693 C C . TRP A 1 92 ? -14.528 -4.469 15.851 1.00 91.44 92 TRP A C 1
ATOM 695 O O . TRP A 1 92 ? -14.964 -5.616 15.776 1.00 91.44 92 TRP A O 1
ATOM 705 N N . ARG A 1 93 ? -14.547 -3.780 16.990 1.00 89.19 93 ARG A N 1
ATOM 706 C CA . ARG A 1 93 ? -15.184 -4.245 18.220 1.00 89.19 93 ARG A CA 1
ATOM 707 C C . ARG A 1 93 ? -16.676 -3.914 18.193 1.00 89.19 93 ARG A C 1
ATOM 709 O O . ARG A 1 93 ? -17.056 -2.758 18.366 1.00 89.19 93 ARG A O 1
ATOM 716 N N . LEU A 1 94 ? -17.505 -4.932 17.979 1.00 89.19 94 LEU A N 1
ATOM 717 C CA . LEU A 1 94 ? -18.968 -4.813 17.989 1.00 89.19 94 LEU A CA 1
ATOM 718 C C . LEU A 1 94 ? -19.523 -4.841 19.420 1.00 89.19 94 LEU A C 1
ATOM 720 O O . LEU A 1 94 ? -20.468 -4.125 19.729 1.00 89.19 94 LEU A O 1
ATOM 724 N N . ASP A 1 95 ? -18.898 -5.639 20.286 1.00 89.94 95 ASP A N 1
ATOM 725 C CA . ASP A 1 95 ? -19.243 -5.825 21.698 1.00 89.94 95 ASP A CA 1
ATOM 726 C C . ASP A 1 95 ? -17.939 -5.966 22.512 1.00 89.94 95 ASP A C 1
ATOM 728 O O . ASP A 1 95 ? -16.928 -6.390 21.942 1.00 89.94 95 ASP A O 1
ATOM 732 N N . PRO A 1 96 ? -17.901 -5.658 23.824 1.00 83.69 96 PRO A N 1
ATOM 733 C CA . PRO A 1 96 ? -16.728 -5.921 24.665 1.00 83.69 96 PRO A CA 1
ATOM 734 C C . PRO A 1 96 ? -16.155 -7.344 24.572 1.00 83.69 96 PRO A C 1
ATOM 736 O O . PRO A 1 96 ? -14.978 -7.535 24.863 1.00 83.69 96 PRO A O 1
ATOM 739 N N . LYS A 1 97 ? -16.958 -8.335 24.164 1.00 86.88 97 LYS A N 1
ATOM 740 C CA . LYS A 1 97 ? -16.537 -9.735 23.997 1.00 86.88 97 LYS A CA 1
ATOM 741 C C . LYS A 1 97 ? -16.448 -10.195 22.537 1.00 86.88 97 LYS A C 1
ATOM 743 O O . LYS A 1 97 ? -16.111 -11.353 22.300 1.00 86.88 97 LYS A O 1
ATOM 748 N N . LEU A 1 98 ? -16.757 -9.331 21.566 1.00 86.44 98 LEU A N 1
ATOM 749 C CA . LEU A 1 98 ? -16.790 -9.682 20.145 1.00 86.44 98 LEU A CA 1
ATOM 750 C C . LEU A 1 98 ? -16.011 -8.672 19.297 1.00 86.44 98 LEU A C 1
ATOM 752 O O . LEU A 1 98 ? -16.410 -7.514 19.143 1.00 86.44 98 LEU A O 1
ATOM 756 N N . VAL A 1 99 ? -14.937 -9.156 18.674 1.00 89.44 99 VAL A N 1
ATOM 757 C CA . VAL A 1 99 ? -14.125 -8.404 17.713 1.00 89.44 99 VAL A CA 1
ATOM 758 C C . VAL A 1 99 ? -14.183 -9.097 16.358 1.00 89.44 99 VAL A C 1
ATOM 760 O O . VAL A 1 99 ? -13.858 -10.276 16.233 1.00 89.44 99 VAL A O 1
ATOM 763 N N . LEU A 1 100 ? -14.584 -8.351 15.334 1.00 91.94 100 LEU A N 1
ATOM 764 C CA . LEU A 1 100 ? -14.492 -8.753 13.941 1.00 91.94 100 LEU A CA 1
ATOM 765 C C . LEU A 1 100 ? -13.138 -8.297 13.390 1.00 91.94 100 LEU A C 1
ATOM 767 O O . LEU A 1 100 ? -12.837 -7.105 13.407 1.00 91.94 100 LEU A O 1
ATOM 771 N N . THR A 1 101 ? -12.334 -9.228 12.880 1.00 92.31 101 THR A N 1
ATOM 772 C CA . THR A 1 101 ? -11.104 -8.897 12.149 1.00 92.31 101 THR A CA 1
ATOM 773 C C . THR A 1 101 ? -11.278 -9.182 10.664 1.00 92.31 101 THR A C 1
ATOM 775 O O . THR A 1 101 ? -11.941 -10.143 10.272 1.00 92.31 101 THR A O 1
ATOM 778 N N . SER A 1 102 ? -10.688 -8.341 9.824 1.00 92.50 102 SER A N 1
ATOM 779 C CA . SER A 1 102 ? -10.687 -8.507 8.376 1.00 92.50 102 SER A CA 1
ATOM 780 C C . SER A 1 102 ? -9.314 -8.183 7.810 1.00 92.50 102 SER A C 1
ATOM 782 O O . SER A 1 102 ? -8.612 -7.294 8.297 1.00 92.50 102 SER A O 1
ATOM 784 N N . ARG A 1 103 ? -8.931 -8.923 6.768 1.00 93.62 103 ARG A N 1
ATOM 785 C CA . ARG A 1 103 ? -7.673 -8.747 6.048 1.00 93.62 103 ARG A CA 1
ATOM 786 C C . ARG A 1 103 ? -7.936 -8.800 4.553 1.00 93.62 103 ARG A C 1
ATOM 788 O O . ARG A 1 103 ? -8.531 -9.756 4.064 1.00 93.62 103 ARG A O 1
ATOM 795 N N . LEU A 1 104 ? -7.437 -7.802 3.838 1.00 92.12 104 LEU A N 1
ATOM 796 C CA . LEU A 1 104 ? -7.492 -7.709 2.388 1.00 92.12 104 LEU A CA 1
ATOM 797 C C . LEU A 1 104 ? -6.071 -7.632 1.836 1.00 92.12 104 LEU A C 1
ATOM 799 O O . LEU A 1 104 ? -5.236 -6.872 2.325 1.00 92.12 104 LEU A O 1
ATOM 803 N N . ARG A 1 105 ? -5.799 -8.427 0.802 1.00 93.31 105 ARG A N 1
ATOM 804 C CA . ARG A 1 105 ? -4.560 -8.363 0.031 1.00 93.31 105 ARG A CA 1
ATOM 805 C C . ARG A 1 105 ? -4.909 -8.430 -1.447 1.00 93.31 105 ARG A C 1
ATOM 807 O O . ARG A 1 105 ? -5.619 -9.338 -1.862 1.00 93.31 105 ARG A O 1
ATOM 814 N N . SER A 1 106 ? -4.397 -7.483 -2.217 1.00 92.94 106 SER A N 1
ATOM 815 C CA . SER A 1 106 ? -4.514 -7.459 -3.670 1.00 92.94 106 SER A CA 1
ATOM 816 C C . SER A 1 106 ? -3.151 -7.163 -4.272 1.00 92.94 106 SER A C 1
ATOM 818 O O . SER A 1 106 ? -2.423 -6.314 -3.768 1.00 92.94 106 SER A O 1
ATOM 820 N N . GLN A 1 107 ? -2.807 -7.883 -5.330 1.00 93.19 107 GLN A N 1
ATOM 821 C CA . GLN A 1 107 ? -1.573 -7.707 -6.076 1.00 93.19 107 GLN A CA 1
ATOM 822 C C . GLN A 1 107 ? -1.926 -7.770 -7.553 1.00 93.19 107 GLN A C 1
ATOM 824 O O . GLN A 1 107 ? -2.531 -8.738 -8.009 1.00 93.19 107 GLN A O 1
ATOM 829 N N . THR A 1 108 ? -1.574 -6.729 -8.297 1.00 91.88 108 THR A N 1
ATOM 830 C CA . THR A 1 108 ? -1.802 -6.657 -9.740 1.00 91.88 108 THR A CA 1
ATOM 831 C C . THR A 1 108 ? -0.513 -6.266 -10.437 1.00 91.88 108 THR A C 1
ATOM 833 O O . THR A 1 108 ? 0.173 -5.337 -10.016 1.00 91.88 108 THR A O 1
ATOM 836 N N . VAL A 1 109 ? -0.183 -6.982 -11.510 1.00 88.06 109 VAL A N 1
ATOM 837 C CA . VAL A 1 109 ? 1.000 -6.728 -12.331 1.00 88.06 109 VAL A CA 1
ATOM 838 C C . VAL A 1 109 ? 0.572 -6.669 -13.790 1.00 88.06 109 VAL A C 1
ATOM 840 O O . VAL A 1 109 ? -0.105 -7.567 -14.284 1.00 88.06 109 VAL A O 1
ATOM 843 N N . TRP A 1 110 ? 0.989 -5.617 -14.483 1.00 87.44 110 TRP A N 1
ATOM 844 C CA . TRP A 1 110 ? 0.775 -5.420 -15.909 1.00 87.44 110 TRP A CA 1
ATOM 845 C C . TRP A 1 110 ? 2.099 -5.515 -16.647 1.00 87.44 110 TRP A C 1
ATOM 847 O O . TRP A 1 110 ? 3.060 -4.839 -16.282 1.00 87.44 110 TRP A O 1
ATOM 857 N N . ASN A 1 111 ? 2.113 -6.304 -17.719 1.00 86.19 111 ASN A N 1
ATOM 858 C CA . ASN A 1 111 ? 3.174 -6.312 -18.719 1.00 86.19 111 ASN A CA 1
ATOM 859 C C . ASN A 1 111 ? 2.640 -5.650 -19.992 1.00 86.19 111 ASN A C 1
ATOM 861 O O . ASN A 1 111 ? 1.948 -6.282 -20.790 1.00 86.19 111 ASN A O 1
ATOM 865 N N . TRP A 1 112 ? 2.965 -4.376 -20.182 1.00 82.75 112 TRP A N 1
ATOM 866 C CA . TRP A 1 112 ? 2.444 -3.565 -21.281 1.00 82.75 112 TRP A CA 1
ATOM 867 C C . TRP A 1 112 ? 2.877 -4.079 -22.659 1.00 82.75 112 TRP A C 1
ATOM 869 O O . TRP A 1 112 ? 2.118 -3.960 -23.616 1.00 82.75 112 TRP A O 1
ATOM 879 N N . ASN A 1 113 ? 4.041 -4.731 -22.764 1.00 76.81 113 ASN A N 1
ATOM 880 C CA . ASN A 1 113 ? 4.470 -5.356 -24.019 1.00 76.81 113 ASN A CA 1
ATOM 881 C C . ASN A 1 113 ? 3.596 -6.563 -24.393 1.00 76.81 113 ASN A C 1
ATOM 883 O O . ASN A 1 113 ? 3.362 -6.807 -25.573 1.00 76.81 113 ASN A O 1
ATOM 887 N N . GLY A 1 114 ? 3.113 -7.313 -23.397 1.00 65.31 114 GLY A N 1
ATOM 888 C CA . GLY A 1 114 ? 2.231 -8.466 -23.600 1.00 65.31 114 GLY A CA 1
ATOM 889 C C . GLY A 1 114 ? 0.786 -8.086 -23.946 1.00 65.31 114 GLY A C 1
ATOM 890 O O . GLY A 1 114 ? 0.046 -8.920 -24.454 1.00 65.31 114 GLY A O 1
ATOM 891 N N . PHE A 1 115 ? 0.389 -6.828 -23.719 1.00 57.59 115 PHE A N 1
ATOM 892 C CA . PHE A 1 115 ? -0.958 -6.318 -24.008 1.00 57.59 115 PHE A CA 1
ATOM 893 C C . PHE A 1 115 ? -1.179 -5.910 -25.477 1.00 57.59 115 PHE A C 1
ATOM 895 O O . PHE A 1 115 ? -2.292 -5.541 -25.845 1.00 57.59 115 PHE A O 1
ATOM 902 N N . HIS A 1 116 ? -0.165 -6.017 -26.345 1.00 50.47 116 HIS A N 1
ATOM 903 C CA . HIS A 1 116 ? -0.273 -5.674 -27.771 1.00 50.47 116 HIS A CA 1
ATOM 904 C C . HIS A 1 116 ? -1.120 -6.648 -28.619 1.00 50.47 116 HIS A C 1
ATOM 906 O O . HIS A 1 116 ? -1.229 -6.449 -29.827 1.00 50.47 116 HIS A O 1
ATOM 912 N N . GLN A 1 117 ? -1.767 -7.654 -28.020 1.00 47.62 117 GLN A N 1
ATOM 913 C CA . GLN A 1 117 ? -2.719 -8.524 -28.718 1.00 47.62 117 GLN A CA 1
ATOM 914 C C . GLN A 1 117 ? -4.026 -8.699 -27.936 1.00 47.62 117 GLN A C 1
ATOM 916 O O . GLN A 1 117 ? -4.466 -9.803 -27.640 1.00 47.62 117 GLN A O 1
ATOM 921 N N . LEU A 1 118 ? -4.688 -7.587 -27.637 1.00 49.28 118 LEU A N 1
ATOM 922 C CA . LEU A 1 118 ? -6.146 -7.562 -27.651 1.00 49.28 118 LEU A CA 1
ATOM 923 C C . LEU A 1 118 ? -6.540 -6.811 -28.915 1.00 49.28 118 LEU A C 1
ATOM 925 O O . LEU A 1 118 ? -6.822 -5.615 -28.893 1.00 49.28 118 LEU A O 1
ATOM 929 N N . VAL A 1 119 ? -6.526 -7.535 -30.038 1.00 43.9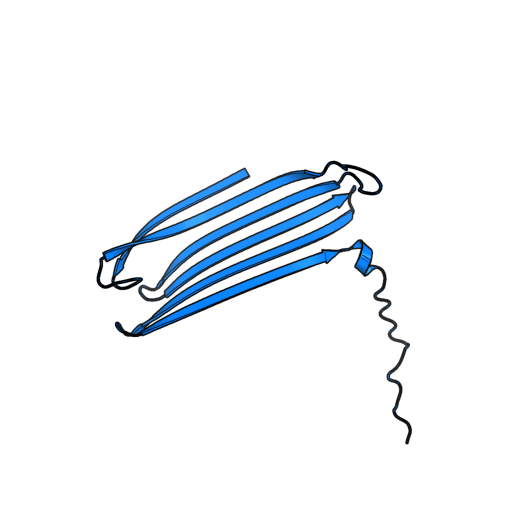4 119 VAL A N 1
ATOM 930 C CA . VAL A 1 119 ? -7.443 -7.198 -31.122 1.00 43.94 119 VAL A CA 1
ATOM 931 C C . VAL A 1 119 ? -8.824 -7.406 -30.506 1.00 43.94 119 VAL A C 1
ATOM 933 O O . VAL A 1 119 ? -9.334 -8.519 -30.442 1.00 43.94 119 VAL A O 1
ATOM 936 N N . LEU A 1 120 ? -9.380 -6.336 -29.939 1.00 42.19 120 LEU A N 1
ATOM 937 C CA . LEU A 1 120 ? -10.819 -6.161 -29.904 1.00 42.19 120 LEU A CA 1
ATOM 938 C C . LEU A 1 120 ? -11.210 -6.127 -31.372 1.00 42.19 120 LEU A C 1
ATOM 940 O O . LEU A 1 120 ? -11.107 -5.095 -32.026 1.00 42.19 120 LEU A O 1
ATOM 944 N N . ASP A 1 121 ? -11.498 -7.307 -31.895 1.00 42.59 121 ASP A N 1
ATOM 945 C CA . ASP A 1 121 ? -12.156 -7.492 -33.163 1.00 42.59 121 ASP A CA 1
ATOM 946 C C . ASP A 1 121 ? -13.655 -7.380 -32.863 1.00 42.59 121 ASP A C 1
ATOM 948 O O . ASP A 1 121 ? -14.242 -8.332 -32.346 1.00 42.59 121 ASP A O 1
ATOM 952 N N . PRO A 1 122 ? -14.291 -6.215 -33.077 1.00 50.81 122 PRO A N 1
ATOM 953 C CA . PRO A 1 122 ? -15.738 -6.109 -32.967 1.00 50.81 122 PRO A CA 1
ATOM 954 C C . PRO A 1 122 ? -16.464 -6.907 -34.070 1.00 50.81 122 PRO A C 1
ATOM 956 O O . PRO A 1 122 ? -17.691 -6.970 -34.029 1.00 50.81 122 PRO A O 1
ATOM 959 N N . GLU A 1 123 ? -15.748 -7.509 -35.035 1.00 48.31 123 GLU A N 1
ATOM 960 C CA . GLU A 1 123 ? -16.309 -8.239 -36.178 1.00 48.31 123 GLU A CA 1
ATOM 961 C C . GLU A 1 123 ? -16.228 -9.775 -36.074 1.00 48.31 123 GLU A C 1
ATOM 963 O O . GLU A 1 123 ? -16.960 -10.449 -36.805 1.00 48.31 123 GLU A O 1
ATOM 968 N N . SER A 1 124 ? -15.461 -10.381 -35.152 1.00 45.09 124 SER A N 1
ATOM 969 C CA . SER A 1 124 ? -15.561 -11.834 -34.891 1.00 45.09 124 SER A CA 1
ATOM 970 C C . SER A 1 124 ? -16.750 -12.117 -33.985 1.00 45.09 124 SER A C 1
ATOM 972 O O . SER A 1 124 ? -16.659 -12.336 -32.777 1.00 45.09 124 SER A O 1
ATOM 974 N N . GLY A 1 125 ? -17.904 -12.053 -34.643 1.00 41.59 125 GLY A N 1
ATOM 975 C CA . GLY A 1 125 ? -19.225 -12.183 -34.082 1.00 41.59 125 GLY A CA 1
ATOM 976 C C . GLY A 1 125 ? -19.381 -13.363 -33.136 1.00 41.59 125 GLY A C 1
ATOM 977 O O . GLY A 1 125 ? -18.799 -14.438 -33.300 1.00 41.59 125 GLY A O 1
ATOM 978 N N . MET A 1 126 ? -20.279 -13.144 -32.178 1.00 39.12 126 MET A N 1
ATOM 979 C CA . MET A 1 126 ? -21.212 -14.158 -31.706 1.00 39.12 126 MET A CA 1
ATOM 980 C C . MET A 1 126 ? -21.432 -15.222 -32.785 1.00 39.12 126 MET A C 1
ATOM 982 O O . MET A 1 126 ? -22.169 -15.008 -33.747 1.00 39.12 126 MET A O 1
ATOM 986 N N . ARG A 1 127 ? -20.787 -16.375 -32.632 1.00 47.03 127 ARG A N 1
ATOM 987 C CA . ARG A 1 127 ? -21.153 -17.550 -33.403 1.00 47.03 127 ARG A CA 1
ATOM 988 C C . ARG A 1 127 ? -22.513 -17.971 -32.858 1.00 47.03 127 ARG A C 1
ATOM 990 O O . ARG A 1 127 ? -22.597 -18.408 -31.709 1.00 47.03 127 ARG A O 1
ATOM 997 N N . SER A 1 128 ? -23.575 -17.742 -33.632 1.00 34.44 128 SER A N 1
ATOM 998 C CA . SER A 1 128 ? -24.874 -18.332 -33.336 1.00 34.44 128 SER A CA 1
ATOM 999 C C . SER A 1 128 ? -24.679 -19.841 -33.232 1.00 34.44 128 SER A C 1
ATOM 1001 O O . SER A 1 128 ? -23.994 -20.470 -34.043 1.00 34.44 128 SER A O 1
ATOM 1003 N N . LEU A 1 129 ? -25.231 -20.417 -32.171 1.00 43.03 129 LEU A N 1
ATOM 1004 C CA . LEU A 1 129 ? -25.616 -21.815 -32.187 1.00 43.03 129 LEU A CA 1
ATOM 1005 C C . LEU A 1 129 ? -26.796 -21.897 -33.155 1.00 43.03 129 LEU A C 1
ATOM 1007 O O . LEU A 1 129 ? -27.915 -21.552 -32.781 1.00 43.03 129 LEU A O 1
ATOM 1011 N N . ASP A 1 130 ? -26.523 -22.275 -34.399 1.00 41.50 130 ASP A N 1
ATOM 1012 C CA . ASP A 1 130 ? -27.573 -22.707 -35.313 1.00 41.50 130 ASP A CA 1
ATOM 1013 C C . ASP A 1 130 ? -28.011 -24.121 -34.904 1.00 41.50 130 ASP A C 1
ATOM 1015 O O . ASP A 1 130 ? -27.181 -24.980 -34.584 1.00 41.50 130 ASP A O 1
ATOM 1019 N N . ALA A 1 131 ? -29.331 -24.289 -34.845 1.00 38.19 131 ALA A N 1
ATOM 1020 C CA . ALA A 1 131 ? -30.044 -25.542 -34.624 1.00 38.19 131 ALA A CA 1
ATOM 1021 C C . ALA A 1 131 ? -29.972 -26.469 -35.846 1.00 38.19 131 ALA A C 1
ATOM 1023 O O . ALA A 1 131 ? -29.856 -25.948 -36.979 1.00 38.19 131 ALA A O 1
#

Radius of gyration: 22.87 Å; chains: 1; bounding box: 53×37×66 Å

Secondary structure (DSSP, 8-state):
-EEEEEEEEEEESSSSSSEEEEEEEEEEEEEEEEEPP-STTPPPEEEEEEEEEEEEEEETTEEEEEEEEEEEEEETTEEEEEEEEEEEEEEEEEETTEEEEEEEEEEEEEETTGGGG----TTS-------

pLDDT: mean 76.4, std 17.57, range [34.44, 94.12]